Protein AF-A0A2V7KT07-F1 (afdb_monomer)

Secondary structure (DSSP, 8-state):
--EEEESTTTTGGGTPPTT--EEE-S---SSEEEEEETTEEEEEEGGGEEEESSPP-SPPP----EEE-TTT--EEE--TT-SEEE-TTT--EEE-----

pLDDT: mean 92.17, std 5.98, range [61.88, 97.5]

Mean predicted aligned error: 5.35 Å

Solvent-accessible surface area (backbone atoms only — not comparable to full-atom values): 6296 Å² total; per-residue (Å²): 120,30,30,33,26,36,49,64,67,68,30,40,92,78,70,46,53,72,53,44,76,30,45,36,77,49,84,66,55,94,62,34,35,38,27,44,57,95,90,37,82,41,82,40,55,45,90,33,41,48,76,44,68,66,80,87,88,69,88,58,85,72,86,76,60,65,46,66,37,94,87,76,63,52,75,43,77,57,73,87,88,53,63,60,48,67,39,87,85,82,64,52,70,46,76,53,82,84,87,121

Foldseek 3Di:
DWKKAFPACLCVVQPGDHQDIFDFPDDADPFWTWTCRVNDTTTDGPVGMDIDHDDDPDGGDHDFDWDQDPVPRDIDTDGPPDQKDADPPPRDIDGDDPPD

Structure (mmCIF, N/CA/C/O backbone):
data_AF-A0A2V7KT07-F1
#
_entry.id   AF-A0A2V7KT07-F1
#
loop_
_atom_site.group_PDB
_atom_site.id
_atom_site.type_symbol
_atom_site.label_atom_id
_atom_site.label_alt_id
_atom_site.label_comp_id
_atom_site.label_asym_id
_atom_site.label_entity_id
_atom_site.label_seq_id
_atom_site.pdbx_PDB_ins_code
_atom_site.Cartn_x
_atom_site.Cartn_y
_atom_site.Cartn_z
_atom_site.occupancy
_atom_site.B_iso_or_equiv
_atom_site.auth_seq_id
_atom_site.auth_comp_id
_atom_site.auth_asym_id
_atom_site.auth_atom_id
_atom_site.pdbx_PDB_model_num
ATOM 1 N N . MET A 1 1 ? 18.924 1.689 -12.768 1.00 75.19 1 MET A N 1
ATOM 2 C CA . MET A 1 1 ? 17.594 1.094 -12.506 1.00 75.19 1 MET A CA 1
ATOM 3 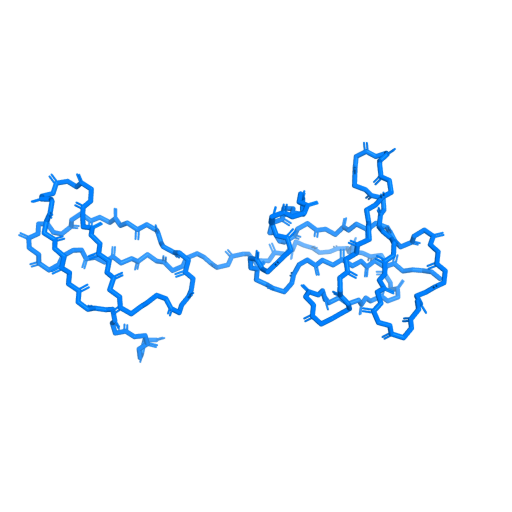C C . MET A 1 1 ? 17.565 0.601 -11.069 1.00 75.19 1 MET A C 1
ATOM 5 O O . MET A 1 1 ? 18.627 0.291 -10.545 1.00 75.19 1 MET A O 1
ATOM 9 N N . GLY A 1 2 ? 16.407 0.656 -10.415 1.00 93.88 2 GLY A N 1
ATOM 10 C CA . GLY A 1 2 ? 16.289 0.545 -8.960 1.00 93.88 2 GLY A CA 1
ATOM 11 C C . GLY A 1 2 ? 15.045 -0.225 -8.535 1.00 93.88 2 GLY A C 1
ATOM 12 O O . GLY A 1 2 ? 14.548 -1.076 -9.267 1.00 93.88 2 GLY A O 1
ATOM 13 N N . TRP A 1 3 ? 14.538 0.092 -7.352 1.00 96.88 3 TRP A N 1
ATOM 14 C CA . TRP A 1 3 ? 13.407 -0.586 -6.732 1.00 96.88 3 TRP A CA 1
ATOM 15 C C . TRP A 1 3 ? 12.356 0.426 -6.315 1.00 96.88 3 TRP A C 1
ATOM 17 O O . TRP A 1 3 ? 12.697 1.518 -5.857 1.00 96.88 3 TRP A O 1
ATOM 27 N N . ALA A 1 4 ? 11.088 0.051 -6.426 1.00 96.81 4 ALA A N 1
ATOM 28 C CA . ALA A 1 4 ? 9.980 0.870 -5.964 1.00 96.81 4 ALA A CA 1
ATOM 29 C C . ALA A 1 4 ? 9.030 0.081 -5.063 1.00 96.81 4 ALA A C 1
ATOM 31 O O . ALA A 1 4 ? 8.851 -1.123 -5.236 1.00 96.81 4 ALA A O 1
ATOM 32 N N . ARG A 1 5 ? 8.403 0.768 -4.112 1.00 96.06 5 ARG A N 1
ATOM 33 C CA . ARG A 1 5 ? 7.309 0.232 -3.292 1.00 96.06 5 ARG A CA 1
ATOM 34 C C . ARG A 1 5 ? 6.163 1.229 -3.210 1.00 96.06 5 ARG A C 1
ATOM 36 O O . ARG A 1 5 ? 6.389 2.426 -3.373 1.00 96.06 5 ARG A O 1
ATOM 43 N N . SER A 1 6 ? 4.965 0.752 -2.882 1.00 95.25 6 SER A N 1
ATOM 44 C CA . SER A 1 6 ? 3.813 1.616 -2.590 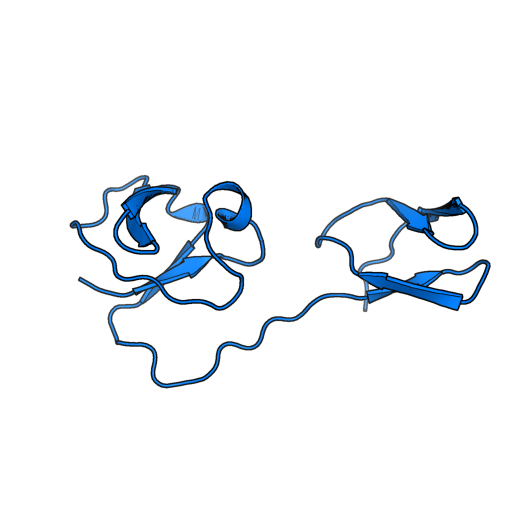1.00 95.25 6 SER A CA 1
ATOM 45 C C . SER A 1 6 ? 4.105 2.572 -1.424 1.00 95.25 6 SER A C 1
ATOM 47 O O . SER A 1 6 ? 4.680 2.163 -0.408 1.00 95.25 6 SER A O 1
ATOM 49 N N . ARG A 1 7 ? 3.674 3.834 -1.536 1.00 92.44 7 ARG A N 1
ATOM 50 C CA . ARG A 1 7 ? 3.547 4.758 -0.398 1.00 92.44 7 ARG A CA 1
ATOM 51 C C . ARG A 1 7 ? 2.237 4.465 0.323 1.00 92.44 7 ARG A C 1
ATOM 53 O O . ARG A 1 7 ? 1.177 4.889 -0.125 1.00 92.44 7 ARG A O 1
ATOM 60 N N . GLY A 1 8 ? 2.318 3.747 1.439 1.00 88.12 8 GLY A N 1
ATOM 61 C CA . GLY A 1 8 ? 1.119 3.269 2.127 1.00 88.12 8 GLY A CA 1
ATOM 62 C C . GLY A 1 8 ? 0.359 2.275 1.247 1.00 88.12 8 GLY A C 1
ATOM 63 O O . GLY A 1 8 ? 0.961 1.343 0.711 1.00 88.12 8 GLY A O 1
ATOM 64 N N . ASP A 1 9 ? -0.939 2.492 1.091 1.00 87.75 9 ASP A N 1
ATOM 65 C CA . ASP A 1 9 ? -1.875 1.678 0.304 1.00 87.75 9 ASP A CA 1
ATOM 66 C C . ASP A 1 9 ? -2.142 2.225 -1.114 1.00 87.75 9 ASP A C 1
ATOM 68 O O . ASP A 1 9 ? -2.852 1.605 -1.905 1.00 87.75 9 ASP A O 1
ATOM 72 N N . ARG A 1 10 ? -1.535 3.363 -1.478 1.00 91.38 10 ARG A N 1
ATOM 73 C CA . ARG A 1 10 ? -1.856 4.109 -2.710 1.00 91.38 10 ARG A CA 1
ATOM 74 C C . ARG A 1 10 ? -1.712 3.313 -4.004 1.00 91.38 10 ARG A C 1
ATOM 76 O O . ARG A 1 10 ? -2.437 3.594 -4.953 1.00 91.38 10 ARG A O 1
ATOM 83 N N . ALA A 1 11 ? -0.787 2.351 -4.047 1.00 93.38 11 ALA A N 1
ATOM 84 C CA . ALA A 1 11 ? -0.541 1.534 -5.232 1.00 93.38 11 ALA A CA 1
ATOM 85 C C . ALA A 1 11 ? -1.151 0.111 -5.164 1.00 93.38 11 ALA A C 1
ATOM 87 O O . ALA A 1 11 ? -0.880 -0.728 -6.029 1.00 93.38 11 ALA A O 1
ATOM 88 N N . GLU A 1 12 ? -1.951 -0.200 -4.135 1.00 91.94 12 GLU A N 1
ATOM 89 C CA . GLU A 1 12 ? -2.547 -1.537 -3.971 1.00 91.94 12 GLU A CA 1
ATOM 90 C C . GLU A 1 12 ? -3.581 -1.860 -5.046 1.00 91.94 12 GLU A C 1
ATOM 92 O O . GLU A 1 12 ? -3.645 -2.995 -5.520 1.00 91.94 12 GLU A O 1
ATOM 97 N N . GLY A 1 13 ? -4.344 -0.857 -5.490 1.00 91.56 13 GLY A N 1
ATOM 98 C CA . GLY A 1 13 ? -5.319 -1.013 -6.573 1.00 91.56 13 GLY A CA 1
ATOM 99 C C . GLY A 1 13 ? -4.688 -1.426 -7.908 1.00 91.56 13 GLY A C 1
ATOM 100 O O . GLY A 1 13 ? -5.370 -1.977 -8.766 1.00 91.56 13 GLY A O 1
ATOM 101 N N . GLN A 1 14 ? -3.383 -1.200 -8.074 1.00 94.31 14 GLN A N 1
ATOM 102 C CA . GLN A 1 14 ? -2.593 -1.606 -9.235 1.00 94.31 14 GLN A CA 1
ATOM 103 C C . GLN A 1 14 ? -1.800 -2.904 -8.986 1.00 94.31 14 GLN A C 1
ATOM 105 O O . GLN A 1 14 ? -1.000 -3.308 -9.826 1.00 94.31 14 GLN A O 1
ATOM 110 N N . GLY A 1 15 ? -2.014 -3.570 -7.845 1.00 93.31 15 GLY A N 1
ATOM 111 C CA . GLY A 1 15 ? -1.449 -4.885 -7.535 1.00 93.31 15 GLY A CA 1
ATOM 112 C C . GLY A 1 15 ? -0.165 -4.881 -6.700 1.00 93.31 15 GLY A C 1
ATOM 113 O O . GLY A 1 15 ? 0.388 -5.956 -6.448 1.00 93.31 15 GLY A O 1
ATOM 114 N N . LEU A 1 16 ? 0.320 -3.722 -6.236 1.00 95.75 16 LEU A N 1
ATOM 115 C CA . LEU A 1 16 ? 1.467 -3.682 -5.325 1.00 95.75 16 LEU A CA 1
ATOM 116 C C . LEU A 1 16 ? 1.036 -4.103 -3.918 1.00 95.75 16 LEU A C 1
ATOM 118 O O . LEU A 1 16 ? 0.095 -3.562 -3.355 1.00 95.75 16 LEU A O 1
ATOM 122 N N . ARG A 1 17 ? 1.773 -5.023 -3.295 1.00 94.31 17 ARG A N 1
ATOM 123 C CA . ARG A 1 17 ? 1.581 -5.386 -1.886 1.00 94.31 17 ARG A CA 1
ATOM 124 C C . ARG A 1 17 ? 2.268 -4.355 -0.988 1.00 94.31 17 ARG A C 1
ATOM 126 O O . ARG A 1 17 ? 3.407 -3.961 -1.259 1.00 94.31 17 ARG A O 1
ATOM 133 N N . ARG A 1 18 ? 1.625 -3.951 0.115 1.00 91.56 18 ARG A N 1
ATOM 134 C CA . ARG A 1 18 ? 2.234 -3.036 1.102 1.00 91.56 18 ARG A CA 1
ATOM 135 C C . ARG A 1 18 ? 3.578 -3.574 1.581 1.00 91.56 18 ARG A C 1
ATOM 137 O O . ARG A 1 18 ? 3.709 -4.745 1.924 1.00 91.56 18 ARG A O 1
ATOM 144 N N . GLY A 1 19 ? 4.583 -2.703 1.604 1.00 93.44 19 GLY A N 1
ATOM 145 C CA . GLY A 1 19 ? 5.935 -3.043 2.057 1.00 93.44 19 GLY A CA 1
ATOM 146 C C . GLY A 1 19 ? 6.759 -3.909 1.095 1.00 93.44 19 GLY A C 1
ATOM 147 O O . GLY A 1 19 ? 7.960 -4.058 1.322 1.00 93.44 19 GLY A O 1
ATOM 148 N N . ALA A 1 20 ? 6.178 -4.437 0.015 1.00 95.88 20 ALA A N 1
ATOM 149 C CA . ALA A 1 20 ? 6.929 -5.167 -1.000 1.00 95.88 20 ALA A CA 1
ATOM 150 C C . ALA A 1 20 ? 7.657 -4.202 -1.943 1.00 95.88 20 ALA A C 1
ATOM 152 O O . ALA A 1 20 ? 7.152 -3.129 -2.278 1.00 95.88 20 ALA A O 1
ATOM 153 N N . TRP A 1 21 ? 8.853 -4.603 -2.370 1.00 96.88 21 TRP A N 1
ATOM 154 C CA . TRP A 1 21 ? 9.665 -3.861 -3.327 1.00 96.88 21 TRP A CA 1
ATOM 155 C C . TRP A 1 21 ? 9.680 -4.580 -4.671 1.00 96.88 21 TRP A C 1
ATOM 157 O O . TRP A 1 21 ? 9.931 -5.782 -4.732 1.00 96.88 21 TRP A O 1
ATOM 167 N N . TYR A 1 22 ? 9.470 -3.813 -5.731 1.00 97.19 22 TYR A N 1
ATOM 168 C CA . TYR A 1 22 ? 9.359 -4.267 -7.110 1.00 97.19 22 TYR A CA 1
ATOM 169 C C . TYR A 1 22 ? 10.472 -3.653 -7.952 1.00 97.19 22 TYR A C 1
ATOM 171 O O . TYR A 1 22 ? 10.916 -2.531 -7.683 1.00 97.19 22 TYR A O 1
ATOM 179 N N . HIS A 1 23 ? 10.947 -4.393 -8.950 1.00 97.38 23 HIS A N 1
ATOM 180 C CA . HIS A 1 23 ? 12.043 -3.944 -9.797 1.00 97.38 23 HIS A CA 1
ATOM 181 C C . HIS A 1 23 ? 11.548 -2.904 -10.804 1.00 97.38 23 HIS A C 1
ATOM 183 O O . HIS A 1 23 ? 10.510 -3.088 -11.435 1.00 97.38 23 HIS A O 1
ATOM 189 N N . VAL A 1 24 ? 12.300 -1.818 -10.968 1.00 97.00 24 VAL A N 1
ATOM 190 C CA . VAL A 1 24 ? 12.043 -0.815 -12.004 1.00 97.00 2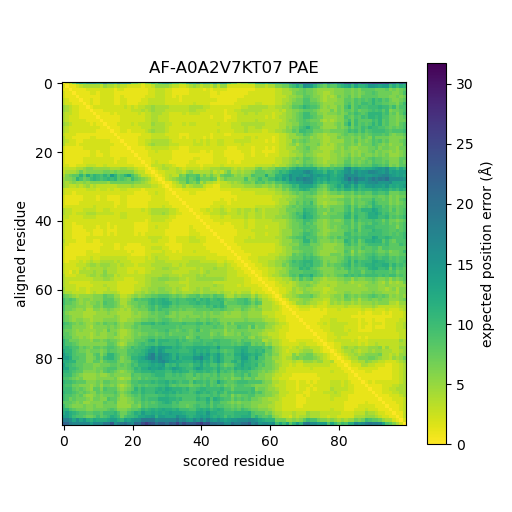4 VAL A CA 1
ATOM 191 C C . VAL A 1 24 ? 12.663 -1.305 -13.310 1.00 97.00 24 VAL A C 1
ATOM 193 O O . VAL A 1 24 ? 13.888 -1.409 -13.401 1.00 97.00 24 VAL A O 1
ATOM 196 N N . VAL A 1 25 ? 11.831 -1.609 -14.305 1.00 95.62 25 VAL A N 1
ATOM 197 C CA . VAL A 1 25 ? 12.270 -2.241 -15.566 1.00 95.62 25 VAL A CA 1
ATOM 198 C C . VAL A 1 25 ? 12.588 -1.249 -16.684 1.00 95.62 25 VAL A C 1
ATOM 200 O O . VAL A 1 25 ? 13.370 -1.562 -17.575 1.00 95.62 25 VAL A O 1
ATOM 203 N N . GLU A 1 26 ? 12.079 -0.022 -16.594 1.00 91.19 26 GLU A N 1
ATOM 204 C CA . GLU A 1 26 ? 12.344 1.049 -17.559 1.00 91.19 26 GLU A CA 1
ATOM 205 C C . GLU A 1 26 ? 12.933 2.286 -16.875 1.00 91.19 26 GLU A C 1
ATOM 207 O O . GLU A 1 26 ? 12.783 2.486 -15.667 1.00 91.19 26 GLU A O 1
ATOM 212 N N . ASN A 1 27 ? 13.584 3.165 -17.643 1.00 86.31 27 ASN A N 1
ATOM 213 C CA . ASN A 1 27 ? 13.977 4.469 -17.114 1.00 86.31 27 ASN A CA 1
ATOM 214 C C . ASN A 1 27 ? 12.718 5.248 -16.691 1.00 86.31 27 ASN A C 1
ATOM 216 O O . ASN A 1 27 ? 11.851 5.480 -17.534 1.00 86.31 27 ASN A O 1
ATOM 220 N N . PRO A 1 28 ? 12.600 5.671 -15.415 1.00 80.75 28 PRO A N 1
ATOM 221 C CA . PRO A 1 28 ? 11.400 6.346 -14.943 1.00 80.75 28 PRO A CA 1
ATOM 222 C C . PRO A 1 28 ? 11.108 7.604 -15.758 1.00 80.75 28 PRO A C 1
ATOM 224 O O . PRO A 1 28 ? 11.963 8.485 -15.883 1.00 80.75 28 PRO A O 1
ATOM 227 N N . SER A 1 29 ? 9.877 7.705 -16.252 1.00 84.31 29 SER A N 1
ATOM 228 C CA . SER A 1 29 ? 9.360 8.940 -16.829 1.00 84.31 29 SER A CA 1
ATOM 229 C C . SER A 1 29 ? 9.197 10.009 -15.735 1.00 84.31 29 SER A C 1
ATOM 231 O O . SER A 1 29 ? 9.379 9.766 -14.532 1.00 84.31 29 SER A O 1
ATOM 233 N N . LYS A 1 30 ? 8.847 11.231 -16.143 1.00 87.06 30 LYS A N 1
ATOM 234 C CA . LYS A 1 30 ? 8.520 12.312 -15.209 1.00 87.06 30 LYS A CA 1
ATOM 235 C C . LYS A 1 30 ? 7.310 11.948 -14.340 1.00 87.06 30 LYS A C 1
ATOM 237 O O . LYS A 1 30 ? 7.343 12.205 -13.138 1.00 87.06 30 LYS A O 1
ATOM 242 N N . ASP A 1 31 ? 6.316 11.284 -14.932 1.00 93.94 31 ASP A N 1
ATOM 243 C CA . ASP A 1 31 ? 4.991 11.109 -14.324 1.00 93.94 31 ASP A CA 1
ATOM 244 C C . ASP A 1 31 ? 4.723 9.686 -13.804 1.00 93.94 31 ASP A C 1
ATOM 246 O O . ASP A 1 31 ? 3.960 9.505 -12.854 1.00 93.94 31 ASP A O 1
ATOM 250 N N . TYR A 1 32 ? 5.378 8.669 -14.373 1.00 95.25 32 TYR A N 1
ATOM 251 C CA . TYR A 1 32 ? 5.166 7.265 -14.012 1.00 95.25 32 TYR A CA 1
ATOM 252 C C . TYR A 1 32 ? 6.461 6.452 -13.975 1.00 95.25 32 TYR A C 1
ATOM 254 O O . TYR A 1 32 ? 7.485 6.826 -14.553 1.00 95.25 32 TYR A O 1
ATOM 262 N N . VAL A 1 33 ? 6.387 5.305 -13.303 1.00 96.44 33 VAL A N 1
ATOM 263 C CA . VAL A 1 33 ? 7.412 4.258 -13.306 1.00 96.44 33 VAL A CA 1
ATOM 264 C C . VAL A 1 33 ? 6.802 2.939 -13.777 1.00 96.44 33 VAL A C 1
ATOM 266 O O . VAL A 1 33 ? 5.630 2.672 -13.508 1.00 96.44 33 VAL A O 1
ATOM 269 N N . VAL A 1 34 ? 7.589 2.132 -14.490 1.00 97.19 34 VAL A N 1
ATOM 270 C CA . VAL A 1 34 ? 7.201 0.779 -14.912 1.00 97.19 34 VAL A CA 1
ATOM 271 C C . VAL A 1 34 ? 7.864 -0.232 -13.989 1.00 97.19 34 VAL A C 1
ATOM 273 O O . VAL A 1 34 ? 9.091 -0.222 -13.833 1.00 97.19 34 VAL A O 1
ATOM 276 N N . LEU A 1 35 ? 7.044 -1.057 -13.342 1.00 97.50 35 LEU A N 1
ATOM 277 C CA . LEU A 1 35 ? 7.471 -2.048 -12.360 1.00 97.50 35 LEU A CA 1
ATOM 278 C C . LEU A 1 35 ? 7.174 -3.456 -12.855 1.00 97.50 35 LEU A C 1
ATOM 280 O O . LEU A 1 35 ? 6.091 -3.699 -13.378 1.00 97.50 35 LEU A O 1
ATOM 284 N N . ASP A 1 36 ? 8.100 -4.380 -12.617 1.00 97.12 36 ASP A N 1
ATOM 285 C CA . ASP A 1 36 ? 7.818 -5.810 -12.723 1.00 97.12 36 ASP A CA 1
ATOM 286 C C . ASP A 1 36 ? 7.051 -6.273 -11.476 1.00 97.12 36 ASP A C 1
ATOM 288 O O . ASP A 1 36 ? 7.609 -6.336 -10.375 1.00 97.12 36 ASP A O 1
ATOM 292 N N . VAL A 1 37 ? 5.765 -6.582 -11.654 1.00 96.44 37 VAL A N 1
ATOM 293 C CA . VAL A 1 37 ? 4.860 -7.123 -10.637 1.00 96.44 37 VAL A CA 1
ATOM 294 C C . VAL A 1 37 ? 4.460 -8.538 -11.052 1.00 96.44 37 VAL A C 1
ATOM 296 O O . VAL A 1 37 ? 3.556 -8.728 -11.858 1.00 96.44 37 VAL A O 1
ATOM 299 N N . HIS A 1 38 ? 5.128 -9.550 -10.490 1.00 92.69 38 HIS A N 1
ATOM 300 C CA . HIS A 1 38 ? 4.923 -10.965 -10.845 1.00 92.69 38 HIS A CA 1
ATOM 301 C C . HIS A 1 38 ? 5.053 -11.251 -12.357 1.00 92.69 38 HIS A C 1
ATOM 303 O O . HIS A 1 38 ? 4.217 -11.949 -12.929 1.00 92.69 38 HIS A O 1
ATOM 309 N N . HIS A 1 39 ? 6.103 -10.733 -12.997 1.00 94.00 39 HIS A N 1
ATOM 310 C CA . HIS A 1 39 ? 6.384 -10.865 -14.434 1.00 94.00 39 HIS A CA 1
ATOM 311 C C . HIS A 1 39 ? 5.409 -10.113 -15.345 1.00 94.00 39 HIS A C 1
ATOM 313 O O . HIS A 1 39 ? 5.336 -10.384 -16.543 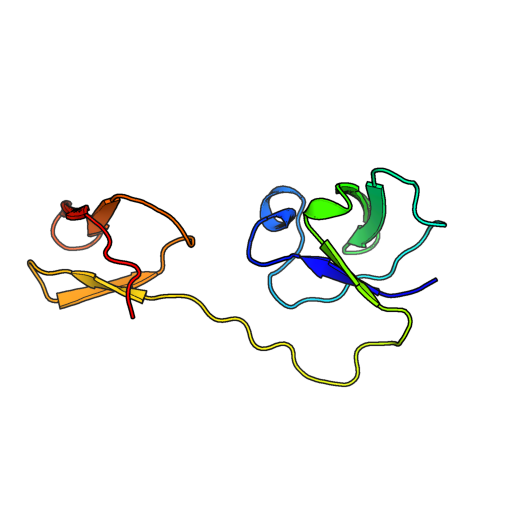1.00 94.00 39 HIS A O 1
ATOM 319 N N . VAL A 1 40 ? 4.671 -9.154 -14.784 1.00 95.25 40 VAL A N 1
ATOM 320 C CA . VAL A 1 40 ? 3.796 -8.245 -15.521 1.00 95.25 40 VAL A CA 1
ATOM 321 C C . VAL A 1 40 ? 4.296 -6.823 -15.323 1.00 95.25 40 VAL A C 1
ATOM 323 O O . VAL A 1 40 ? 4.472 -6.366 -14.195 1.00 95.25 40 VAL A O 1
ATOM 326 N N . GLU A 1 41 ? 4.505 -6.109 -16.424 1.00 96.50 41 GLU A N 1
ATOM 327 C CA . GLU A 1 41 ? 4.891 -4.703 -16.389 1.00 96.50 41 GLU A CA 1
ATOM 328 C C . GLU A 1 41 ? 3.682 -3.822 -16.063 1.00 96.50 41 GLU A C 1
ATOM 330 O O . GLU A 1 41 ? 2.711 -3.750 -16.820 1.00 96.50 41 GLU A O 1
ATOM 335 N N . VAL A 1 42 ? 3.744 -3.127 -14.929 1.00 96.94 42 VAL A N 1
ATOM 336 C CA . VAL A 1 42 ? 2.667 -2.259 -14.445 1.00 96.94 42 VAL A CA 1
ATOM 337 C C . VAL A 1 42 ? 3.155 -0.816 -14.368 1.00 96.94 42 VAL A C 1
ATOM 339 O O . VAL A 1 42 ? 4.192 -0.523 -13.770 1.00 96.94 42 VAL A O 1
ATOM 342 N N . ARG A 1 43 ? 2.388 0.107 -14.962 1.00 96.88 43 ARG A N 1
ATOM 343 C CA . ARG A 1 43 ? 2.637 1.555 -14.886 1.00 96.88 43 ARG A CA 1
ATOM 344 C C . ARG A 1 43 ? 1.993 2.135 -13.635 1.00 96.88 43 ARG A C 1
ATOM 346 O O . ARG A 1 43 ? 0.775 2.075 -13.493 1.00 96.88 43 ARG A O 1
ATOM 353 N N . ILE A 1 44 ? 2.802 2.743 -12.771 1.00 96.81 44 ILE A N 1
ATOM 354 C CA . ILE A 1 44 ? 2.348 3.362 -11.520 1.00 96.81 44 ILE A CA 1
ATOM 355 C C . ILE A 1 44 ? 2.692 4.856 -11.520 1.00 96.81 44 ILE A C 1
ATOM 357 O O . ILE A 1 44 ? 3.828 5.206 -11.869 1.00 96.81 44 ILE A O 1
ATOM 361 N N . PRO A 1 45 ? 1.768 5.752 -11.113 1.00 96.81 45 PRO A N 1
ATOM 362 C CA . PRO A 1 45 ? 2.086 7.158 -10.904 1.00 96.81 45 PRO A CA 1
ATOM 363 C C . PRO A 1 45 ? 3.246 7.319 -9.92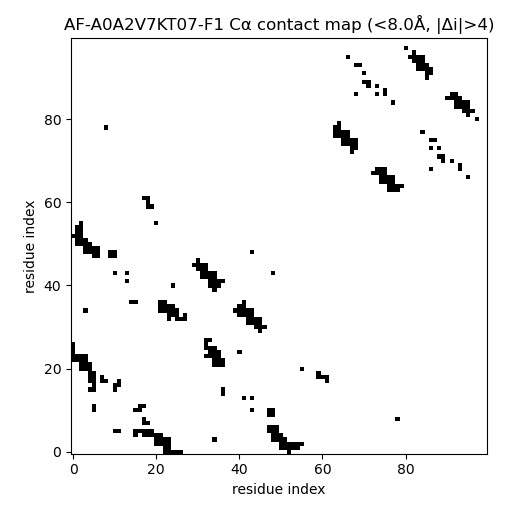1 1.00 96.81 45 PRO A C 1
ATOM 365 O O . PRO A 1 45 ? 3.266 6.733 -8.838 1.00 96.81 45 PRO A O 1
ATOM 368 N N . LYS A 1 46 ? 4.223 8.157 -10.267 1.00 94.62 46 LYS A N 1
ATOM 369 C CA . LYS A 1 46 ? 5.441 8.319 -9.459 1.00 94.62 46 LYS A CA 1
ATOM 370 C C . LYS A 1 46 ? 5.156 8.842 -8.043 1.00 94.62 46 LYS A C 1
ATOM 372 O O . LYS A 1 46 ? 5.913 8.554 -7.120 1.00 94.62 46 LYS A O 1
ATOM 377 N N . GLY A 1 47 ? 4.062 9.590 -7.867 1.00 94.69 47 GLY A N 1
ATOM 378 C CA . GLY A 1 47 ? 3.608 10.111 -6.572 1.00 94.69 47 GLY A CA 1
ATOM 379 C C . GLY A 1 47 ? 3.084 9.047 -5.600 1.00 94.69 47 GLY A C 1
ATOM 380 O O . GLY A 1 47 ? 3.064 9.295 -4.393 1.00 94.69 47 GLY A O 1
ATOM 381 N N . ASP A 1 48 ? 2.729 7.861 -6.097 1.00 96.12 48 ASP A N 1
ATOM 382 C CA . ASP A 1 48 ? 2.164 6.769 -5.294 1.00 96.12 48 ASP A CA 1
ATOM 383 C C . ASP A 1 48 ? 3.222 5.766 -4.833 1.00 96.12 48 ASP A C 1
ATOM 385 O O . ASP A 1 48 ? 2.929 4.853 -4.061 1.00 96.12 48 ASP A O 1
ATOM 389 N N . VAL A 1 49 ? 4.475 5.952 -5.258 1.00 95.62 49 VAL A N 1
ATOM 390 C CA . VAL A 1 49 ? 5.586 5.058 -4.933 1.00 95.62 49 VAL A CA 1
ATOM 391 C C . VAL A 1 49 ? 6.775 5.790 -4.323 1.00 95.62 49 VAL A C 1
ATOM 393 O O . VAL A 1 49 ? 7.034 6.976 -4.544 1.00 95.62 49 VAL A O 1
ATOM 396 N N . GLU A 1 50 ? 7.516 5.060 -3.505 1.00 95.06 50 GLU A N 1
ATOM 397 C CA . GLU A 1 50 ? 8.855 5.417 -3.066 1.00 95.06 50 GLU A CA 1
ATOM 398 C C . GLU A 1 50 ? 9.855 4.652 -3.931 1.00 95.06 50 GLU A C 1
ATOM 400 O O . GLU A 1 50 ? 9.725 3.439 -4.079 1.00 95.06 50 GLU A O 1
ATOM 405 N N . ILE A 1 51 ? 10.839 5.352 -4.500 1.00 94.38 51 ILE A N 1
ATOM 406 C CA . ILE A 1 51 ? 11.862 4.773 -5.378 1.00 94.38 51 ILE A CA 1
ATOM 407 C C . ILE A 1 51 ? 13.218 4.884 -4.688 1.00 94.38 51 ILE A C 1
ATOM 409 O O . ILE A 1 51 ? 13.566 5.948 -4.177 1.00 94.38 51 ILE A O 1
ATOM 413 N N . ARG A 1 52 ? 14.005 3.810 -4.736 1.00 94.06 52 ARG A N 1
ATOM 414 C CA . ARG A 1 52 ? 15.413 3.804 -4.330 1.00 94.06 52 ARG A CA 1
ATOM 415 C C . ARG A 1 52 ? 16.289 3.127 -5.371 1.00 94.06 52 ARG A C 1
ATOM 417 O O . ARG A 1 52 ? 15.824 2.291 -6.141 1.00 94.06 52 ARG A O 1
ATOM 424 N N . THR A 1 53 ? 17.571 3.464 -5.367 1.00 93.81 53 THR A N 1
ATOM 425 C CA . THR A 1 53 ? 18.542 2.886 -6.305 1.00 9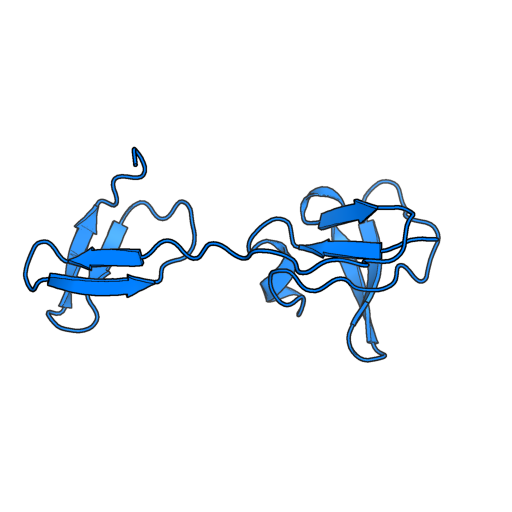3.81 53 THR A CA 1
ATOM 426 C C . THR A 1 53 ? 19.014 1.507 -5.850 1.00 93.81 53 THR A C 1
ATOM 428 O O . THR A 1 53 ? 19.132 0.595 -6.662 1.00 93.81 53 THR A O 1
ATOM 431 N N . GLU A 1 54 ? 19.258 1.337 -4.551 1.00 94.00 54 GLU A N 1
ATOM 432 C CA . GLU A 1 54 ? 19.824 0.106 -3.999 1.00 94.00 54 GLU A CA 1
ATOM 433 C C . GLU A 1 54 ? 18.786 -0.998 -3.807 1.00 94.00 54 GLU A C 1
ATOM 435 O O . GLU A 1 54 ? 17.605 -0.745 -3.545 1.00 94.00 54 GLU A O 1
ATOM 440 N N . ARG A 1 55 ? 19.251 -2.248 -3.891 1.00 92.44 55 ARG A N 1
ATOM 441 C CA . ARG A 1 55 ? 18.406 -3.408 -3.632 1.00 9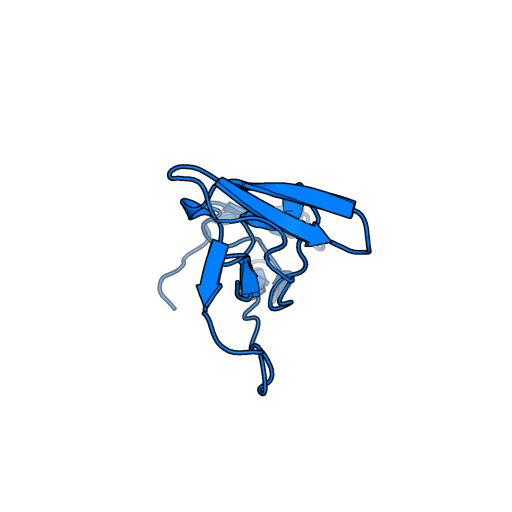2.44 55 ARG A CA 1
ATOM 442 C C . ARG A 1 55 ? 17.977 -3.441 -2.159 1.00 92.44 55 ARG A C 1
ATOM 444 O O . ARG A 1 55 ? 18.829 -3.348 -1.279 1.00 92.44 55 ARG A O 1
ATOM 451 N N . PRO A 1 56 ? 16.680 -3.656 -1.879 1.00 93.69 56 PRO A N 1
ATOM 452 C CA . PRO A 1 56 ? 16.192 -3.993 -0.551 1.00 93.69 56 PRO A CA 1
ATOM 453 C C . PRO A 1 56 ? 17.012 -5.091 0.123 1.00 93.69 56 PRO A C 1
ATOM 455 O O . PRO A 1 56 ? 17.065 -6.212 -0.377 1.00 93.69 56 PRO A O 1
ATOM 458 N N . ASN A 1 57 ? 17.604 -4.778 1.275 1.00 95.00 57 ASN A N 1
ATOM 459 C CA . ASN A 1 57 ? 18.338 -5.729 2.117 1.00 95.00 57 ASN A CA 1
ATOM 460 C C . ASN A 1 57 ? 17.773 -5.830 3.547 1.00 95.00 57 ASN A C 1
ATOM 462 O O . ASN A 1 57 ? 18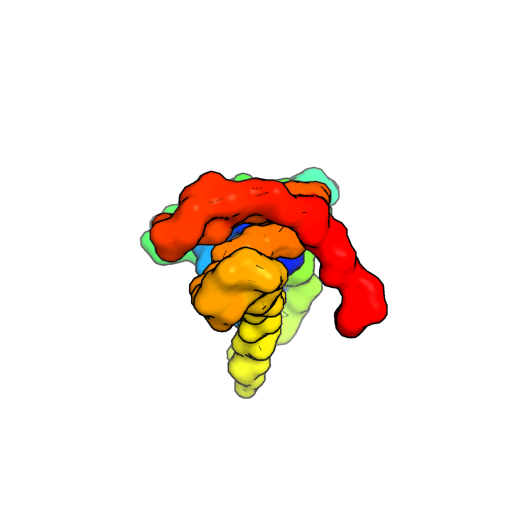.336 -6.524 4.386 1.00 95.00 57 ASN A O 1
ATOM 466 N N . ALA A 1 58 ? 16.654 -5.156 3.818 1.00 93.94 58 ALA A N 1
ATOM 467 C CA . ALA A 1 58 ? 15.988 -5.137 5.111 1.00 93.94 58 ALA A CA 1
ATOM 468 C C . ALA A 1 58 ? 14.478 -5.331 4.945 1.00 93.94 58 ALA A C 1
ATOM 470 O O . ALA A 1 58 ? 13.902 -5.039 3.890 1.00 93.94 58 ALA A O 1
ATOM 471 N N . TRP A 1 59 ? 13.844 -5.797 6.018 1.00 93.69 59 TRP A N 1
ATOM 472 C CA . TRP A 1 59 ? 12.395 -5.929 6.105 1.00 93.69 59 TRP A CA 1
ATOM 473 C C . TRP A 1 59 ? 11.730 -4.554 6.051 1.00 93.69 59 TRP A C 1
ATOM 475 O O . TRP A 1 59 ? 12.186 -3.604 6.687 1.00 93.69 59 TRP A O 1
ATOM 485 N N . SER A 1 60 ? 10.624 -4.452 5.314 1.00 91.50 60 SER A N 1
ATOM 486 C CA . SER A 1 60 ? 9.769 -3.268 5.378 1.00 91.50 60 SER A CA 1
ATOM 487 C C . SER A 1 60 ? 8.744 -3.454 6.488 1.00 91.50 60 SER A C 1
ATOM 489 O O . SER A 1 60 ? 8.013 -4.441 6.493 1.00 91.50 60 SER A O 1
ATOM 491 N N . VAL A 1 61 ? 8.662 -2.494 7.406 1.00 90.19 61 VAL A N 1
ATOM 492 C CA . VAL A 1 61 ? 7.598 -2.459 8.414 1.00 90.19 61 VAL A CA 1
ATOM 493 C C . VAL A 1 61 ? 6.345 -1.866 7.777 1.00 90.19 61 VAL A C 1
ATOM 495 O O . VAL A 1 61 ? 6.379 -0.746 7.264 1.00 90.19 61 VAL A O 1
ATOM 498 N N . VAL A 1 62 ? 5.245 -2.613 7.818 1.00 88.25 62 VAL A N 1
ATOM 499 C CA . VAL A 1 62 ? 3.914 -2.139 7.430 1.00 88.25 62 VAL A CA 1
ATOM 500 C C . VAL A 1 62 ? 3.130 -1.890 8.710 1.00 88.25 62 VAL A C 1
ATOM 502 O O . VAL A 1 62 ? 2.976 -2.794 9.526 1.00 88.25 62 VAL A O 1
ATOM 505 N N . ARG A 1 63 ? 2.681 -0.649 8.914 1.00 81.81 63 ARG A N 1
ATOM 506 C CA . ARG A 1 63 ? 1.788 -0.302 10.022 1.00 81.81 63 ARG A CA 1
ATOM 507 C C . ARG A 1 63 ? 0.358 -0.292 9.504 1.00 81.81 63 ARG A C 1
ATOM 509 O O . ARG A 1 63 ? 0.047 0.449 8.575 1.00 81.81 63 ARG A O 1
ATOM 516 N N . GLU A 1 64 ? -0.485 -1.112 10.114 1.00 81.06 64 GLU A N 1
ATOM 517 C CA . GLU A 1 64 ? -1.921 -1.141 9.861 1.00 81.06 64 GLU A CA 1
ATOM 518 C C . GLU A 1 64 ? -2.637 -0.612 11.106 1.00 81.06 64 GLU A C 1
ATOM 520 O O . GLU A 1 64 ? -2.638 -1.290 12.140 1.00 81.06 64 GLU A O 1
ATOM 525 N N . PRO A 1 65 ? -3.182 0.618 11.058 1.00 82.00 65 PRO A N 1
ATOM 526 C CA . PRO A 1 65 ? -3.904 1.167 12.190 1.00 82.00 65 PRO A CA 1
ATOM 527 C C . PRO A 1 65 ? -5.142 0.309 12.449 1.00 82.00 65 PRO A C 1
ATOM 529 O O . PRO A 1 65 ? -5.916 -0.002 11.539 1.00 82.00 65 PRO A O 1
ATOM 532 N N . 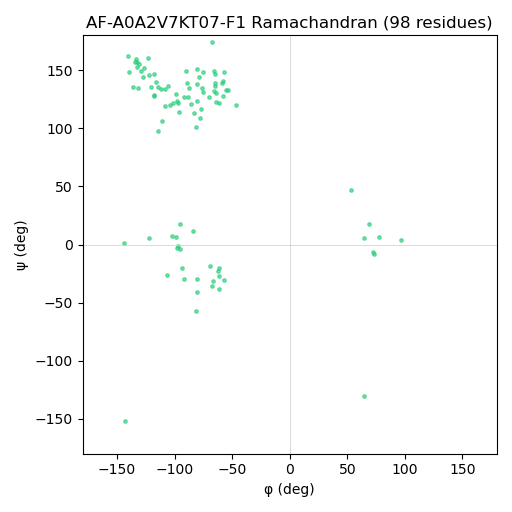HIS A 1 66 ? -5.321 -0.078 13.708 1.00 88.00 66 HIS A N 1
ATOM 533 C CA . HIS A 1 66 ? -6.536 -0.735 14.152 1.00 88.00 66 HIS A CA 1
ATOM 534 C C . HIS A 1 66 ? -7.358 0.250 14.970 1.00 88.00 66 HIS A C 1
ATOM 536 O O . HIS A 1 66 ? -6.842 0.958 15.829 1.00 88.00 66 HIS A O 1
ATOM 542 N N . LEU A 1 67 ? -8.656 0.268 14.709 1.00 91.31 67 LEU A N 1
ATOM 543 C CA . LEU A 1 67 ? -9.628 0.947 15.539 1.00 91.31 67 LEU A CA 1
ATOM 544 C C . LEU A 1 67 ? -10.149 -0.003 16.602 1.00 91.31 67 LEU A C 1
ATOM 546 O O . LEU A 1 67 ? -10.297 -1.205 16.369 1.00 91.31 67 LEU A O 1
ATOM 550 N N . VAL A 1 68 ? -10.505 0.569 17.745 1.00 94.25 68 VAL A N 1
ATOM 551 C CA . VAL A 1 68 ? -11.250 -0.113 18.799 1.00 94.25 68 VAL A CA 1
ATOM 552 C C . VAL A 1 68 ? -12.661 0.456 18.809 1.00 94.25 68 VAL A C 1
ATOM 554 O O . VAL A 1 68 ? -12.853 1.656 18.989 1.00 94.25 68 VAL A O 1
ATOM 557 N N . CYS A 1 69 ? -13.666 -0.391 18.579 1.00 95.62 69 CYS A N 1
ATOM 558 C CA . CYS A 1 69 ? -15.052 0.056 18.511 1.00 95.62 69 CYS A CA 1
ATOM 559 C C . CYS A 1 69 ? -15.520 0.621 19.869 1.00 95.62 69 CYS A C 1
ATOM 561 O O . CYS A 1 69 ? -15.573 -0.146 20.834 1.00 95.62 69 CYS A O 1
ATOM 563 N N . PRO A 1 70 ? -15.994 1.882 19.947 1.00 96.12 70 PRO A N 1
ATOM 564 C CA . PRO A 1 70 ? -16.497 2.462 21.199 1.00 96.12 70 PRO A CA 1
ATOM 565 C C . PRO A 1 70 ? -17.715 1.733 21.779 1.00 96.12 70 PRO A C 1
ATOM 567 O O . PRO A 1 70 ? -18.017 1.846 22.959 1.00 96.12 70 PRO A O 1
ATOM 570 N N . GLY A 1 71 ? -18.456 1.005 20.939 1.00 96.56 71 GLY A N 1
ATOM 571 C CA . GLY A 1 71 ? -19.689 0.343 21.344 1.00 96.56 71 GLY A CA 1
ATOM 572 C C . GLY A 1 71 ? -19.533 -1.100 21.828 1.00 96.56 71 GLY A C 1
ATOM 573 O O . GLY A 1 71 ? -20.384 -1.564 22.585 1.00 96.56 71 GLY A O 1
ATOM 574 N N . CYS A 1 72 ? -18.540 -1.838 21.327 1.00 97.12 72 CYS A N 1
ATOM 575 C CA . CYS A 1 72 ? -18.385 -3.276 21.607 1.00 97.12 72 CYS A CA 1
ATOM 576 C C . CYS A 1 72 ? -16.929 -3.747 21.744 1.00 97.12 72 CYS A C 1
ATOM 578 O O . CYS A 1 72 ? -16.696 -4.933 21.933 1.00 97.12 72 CYS A O 1
ATOM 580 N N . HIS A 1 73 ? -15.953 -2.841 21.630 1.00 96.31 73 HIS A N 1
ATOM 581 C CA . HIS A 1 73 ? -14.518 -3.079 21.828 1.00 96.31 73 HIS A CA 1
ATOM 582 C C . HIS A 1 73 ? -13.877 -4.040 20.813 1.00 96.31 73 HIS A C 1
ATOM 584 O O . HIS A 1 73 ? -12.686 -4.338 20.904 1.00 96.31 73 HIS A O 1
ATOM 590 N N . ALA A 1 74 ? -14.635 -4.467 19.800 1.00 96.19 74 ALA A N 1
ATOM 591 C CA . ALA A 1 74 ? -14.105 -5.183 18.654 1.00 96.19 74 ALA A CA 1
ATOM 592 C C . ALA A 1 74 ? -13.027 -4.355 17.946 1.00 96.19 74 ALA A C 1
ATOM 594 O O . ALA A 1 74 ? -13.158 -3.134 17.796 1.00 96.19 74 ALA A O 1
ATOM 595 N N . ARG A 1 75 ? -11.976 -5.041 17.495 1.00 94.81 75 ARG A N 1
ATOM 596 C CA . ARG A 1 75 ? -10.905 -4.442 16.702 1.00 94.81 75 ARG A CA 1
ATOM 597 C C . ARG A 1 75 ? -11.252 -4.523 15.225 1.00 94.81 75 ARG A C 1
ATOM 599 O O . ARG A 1 75 ? -11.739 -5.549 14.762 1.00 94.81 75 ARG A O 1
ATOM 606 N N . ALA A 1 76 ? -10.967 -3.457 14.493 1.00 90.56 76 ALA A N 1
ATOM 607 C CA . ALA A 1 76 ? -11.091 -3.429 13.043 1.00 90.56 76 ALA A CA 1
ATOM 608 C C . ALA A 1 76 ? -9.869 -2.740 12.445 1.00 90.56 76 ALA A C 1
ATOM 610 O O . ALA A 1 76 ? -9.453 -1.698 12.940 1.00 90.56 76 ALA A O 1
ATOM 611 N N . VAL A 1 77 ? -9.304 -3.305 11.383 1.00 88.06 77 VAL A N 1
ATOM 612 C CA . VAL A 1 77 ? -8.275 -2.630 10.585 1.00 88.06 77 VAL A CA 1
ATOM 613 C C . VAL A 1 77 ? -8.981 -1.809 9.517 1.00 88.06 77 VAL A C 1
ATOM 615 O O . VAL A 1 77 ? -9.924 -2.297 8.892 1.00 88.06 77 VAL A O 1
ATOM 618 N N . ILE A 1 78 ? -8.549 -0.565 9.320 1.00 82.38 78 ILE A N 1
ATOM 619 C CA . ILE A 1 78 ? -9.097 0.306 8.277 1.00 82.38 78 ILE A CA 1
ATOM 620 C C . ILE A 1 78 ? -7.978 0.959 7.456 1.00 82.38 78 ILE A C 1
ATOM 622 O O . ILE A 1 78 ? -6.869 1.135 7.970 1.00 82.38 78 ILE A O 1
ATOM 626 N N . PRO A 1 79 ? -8.262 1.361 6.203 1.00 77.25 79 PRO A N 1
ATOM 627 C CA . PRO A 1 79 ? -7.380 2.247 5.453 1.00 77.25 79 PRO A CA 1
ATOM 628 C C . PRO A 1 79 ? -7.136 3.558 6.207 1.00 77.25 79 PRO A C 1
ATOM 630 O O . PRO A 1 79 ? -8.012 4.057 6.922 1.00 77.25 79 PRO A O 1
ATOM 633 N N . GLU A 1 80 ? -5.949 4.128 6.030 1.00 78.19 80 GLU A N 1
ATOM 634 C CA . GLU A 1 80 ? -5.579 5.387 6.672 1.00 78.19 80 GLU A CA 1
ATOM 635 C C . GLU A 1 80 ? -6.447 6.548 6.155 1.00 78.19 80 GLU A C 1
ATOM 637 O O . GLU A 1 80 ? -6.874 6.575 5.001 1.00 78.19 80 GLU A O 1
ATOM 642 N N . GLY A 1 81 ? -6.741 7.524 7.016 1.00 79.31 81 GLY A N 1
ATOM 643 C CA . GLY A 1 81 ? -7.440 8.750 6.619 1.00 79.31 81 GLY A CA 1
ATOM 644 C C . GLY A 1 81 ? -8.957 8.629 6.428 1.00 79.31 81 GLY A C 1
ATOM 645 O O . GLY A 1 81 ? -9.595 9.608 6.027 1.00 79.31 81 GLY A O 1
ATOM 646 N N . GLN A 1 82 ? -9.582 7.487 6.740 1.00 84.44 82 GLN A N 1
ATOM 647 C CA . GLN A 1 82 ? -11.047 7.424 6.776 1.00 84.44 82 GLN A CA 1
ATOM 648 C C . GLN A 1 82 ? -11.617 8.318 7.880 1.00 84.44 82 GLN A C 1
ATOM 650 O O . GLN A 1 82 ? -11.137 8.313 9.007 1.00 84.44 82 GLN A O 1
ATOM 655 N N . LYS A 1 83 ? -12.687 9.059 7.574 1.00 90.69 83 LYS A N 1
ATOM 656 C CA . LYS A 1 83 ? -13.349 9.950 8.545 1.00 90.69 83 LYS A CA 1
ATOM 657 C C . LYS A 1 83 ? -14.303 9.219 9.489 1.00 90.69 83 LYS A C 1
ATOM 659 O O . LYS A 1 83 ? -14.515 9.674 10.605 1.00 90.69 83 LYS A O 1
ATOM 664 N N . ASN A 1 84 ? -14.902 8.120 9.030 1.00 93.75 84 ASN A N 1
ATOM 665 C CA . ASN A 1 84 ? -15.860 7.311 9.782 1.00 93.75 84 ASN A CA 1
ATOM 666 C C . ASN A 1 84 ? -15.594 5.830 9.520 1.00 93.75 84 ASN A C 1
ATOM 668 O O . ASN A 1 84 ? -15.228 5.477 8.402 1.00 93.75 84 ASN A O 1
ATOM 672 N N . ALA A 1 85 ? -15.858 4.979 10.508 1.00 93.69 85 ALA A N 1
ATOM 673 C CA . ALA A 1 85 ? -15.738 3.532 10.387 1.00 93.69 85 ALA A CA 1
ATOM 674 C C . ALA A 1 85 ? -16.987 2.829 10.930 1.00 93.69 85 ALA A C 1
ATOM 676 O O . ALA A 1 85 ? -17.482 3.157 12.012 1.00 93.69 85 ALA A O 1
ATOM 677 N N . LYS A 1 86 ? -17.489 1.841 10.179 1.00 95.12 86 LYS A N 1
ATOM 678 C CA . LYS A 1 86 ? -18.569 0.947 10.612 1.00 95.12 86 LYS A CA 1
ATOM 679 C C . LYS A 1 86 ? -17.968 -0.298 11.259 1.00 95.12 86 LYS A C 1
ATOM 681 O O . LYS A 1 86 ? -17.145 -0.977 10.655 1.00 95.12 86 LYS A O 1
ATOM 686 N N . CYS A 1 87 ? -18.404 -0.619 12.472 1.00 95.56 87 CYS A N 1
ATOM 687 C CA . CYS A 1 87 ? -18.012 -1.843 13.157 1.00 95.56 87 CYS A CA 1
ATOM 688 C C . CYS A 1 87 ? -18.648 -3.066 12.481 1.00 95.56 87 CYS A C 1
ATOM 690 O O . CYS A 1 87 ? -19.870 -3.116 12.331 1.00 95.56 87 CYS A O 1
ATOM 692 N N . GLY A 1 88 ? -17.827 -4.058 12.122 1.00 94.88 88 GLY A N 1
ATOM 693 C CA . GLY A 1 88 ? -18.295 -5.328 11.557 1.00 94.88 88 GLY A CA 1
ATOM 694 C C . GLY A 1 88 ? -19.104 -6.180 12.539 1.00 94.88 88 GLY A C 1
ATOM 695 O O . GLY A 1 88 ? -20.038 -6.847 12.116 1.00 94.88 88 GLY A O 1
ATOM 696 N N . GLU A 1 89 ? -18.803 -6.091 13.840 1.00 95.94 89 GLU A N 1
ATOM 697 C CA . GLU A 1 89 ? -19.453 -6.903 14.880 1.00 95.94 89 GLU A CA 1
ATOM 698 C C . GLU A 1 89 ? -20.816 -6.335 15.303 1.00 95.94 89 GLU A C 1
ATOM 700 O O . GLU A 1 89 ? -21.842 -7.000 15.211 1.00 95.94 89 GLU A O 1
ATOM 705 N N . CYS A 1 90 ? -20.863 -5.076 15.755 1.00 96.94 90 CYS A N 1
ATOM 706 C CA . CYS A 1 90 ? -22.104 -4.478 16.273 1.00 96.94 90 CYS A CA 1
ATOM 707 C C . CYS A 1 90 ? -22.864 -3.604 15.262 1.00 96.94 90 CYS A C 1
ATOM 709 O O . CYS A 1 90 ? -23.896 -3.030 15.605 1.00 96.94 90 CYS A O 1
ATOM 711 N N . GLY A 1 91 ? -22.330 -3.416 14.053 1.00 96.38 91 GLY A N 1
ATOM 712 C CA . GLY A 1 91 ? -22.963 -2.653 12.972 1.00 96.38 91 GLY A CA 1
ATOM 713 C C . GLY A 1 91 ? -22.997 -1.126 13.136 1.00 96.38 91 GLY A C 1
ATOM 714 O O . GLY A 1 91 ? -23.399 -0.439 12.196 1.00 96.38 91 GLY A O 1
ATOM 715 N N . ARG A 1 92 ? -22.580 -0.576 14.285 1.00 96.75 92 ARG A N 1
ATOM 716 C CA . ARG A 1 92 ? -22.569 0.875 14.560 1.00 96.75 92 ARG A CA 1
ATOM 717 C C . ARG A 1 92 ? -21.423 1.594 13.843 1.00 96.75 92 ARG A C 1
ATOM 719 O O . ARG A 1 92 ? -20.340 1.030 13.693 1.00 96.75 92 ARG A O 1
ATOM 726 N N . THR A 1 93 ? -21.649 2.853 13.470 1.00 96.94 93 THR A N 1
ATOM 727 C CA . THR A 1 93 ? -20.668 3.719 12.795 1.00 96.94 93 THR A CA 1
ATOM 728 C C . THR A 1 93 ? -20.234 4.854 13.716 1.00 96.94 93 THR A C 1
ATOM 730 O O . THR A 1 93 ? -21.084 5.506 14.317 1.00 96.94 93 THR A O 1
ATOM 733 N N . PHE A 1 94 ? -18.927 5.102 13.803 1.00 95.50 94 PHE A N 1
ATOM 734 C CA . PHE A 1 94 ? -18.335 6.167 14.619 1.00 95.50 94 PHE A CA 1
ATOM 735 C C . PHE A 1 94 ? -17.302 6.968 13.806 1.00 95.50 94 PHE A C 1
ATOM 737 O O . PHE A 1 94 ? -16.717 6.406 12.872 1.00 95.50 94 PHE A O 1
ATOM 744 N N . PRO A 1 95 ? -17.061 8.254 14.133 1.00 95.38 95 PRO A N 1
ATOM 745 C CA . PRO A 1 95 ? -15.956 9.014 13.556 1.00 95.38 95 PRO A CA 1
ATOM 746 C C . PRO A 1 95 ? -14.607 8.439 13.999 1.00 95.38 95 PRO A C 1
ATOM 748 O O . PRO A 1 95 ? -14.487 7.895 15.098 1.00 95.38 95 PRO A O 1
ATOM 751 N N . VAL A 1 96 ? -13.597 8.567 13.142 1.00 93.12 96 VAL A N 1
ATOM 752 C CA . VAL A 1 96 ? -12.228 8.126 13.431 1.00 93.12 96 VAL A CA 1
ATOM 753 C C . VAL A 1 96 ? -11.398 9.320 13.888 1.00 93.12 96 VAL A C 1
ATOM 755 O O . VAL A 1 96 ? -11.290 10.308 13.161 1.00 93.12 96 VAL A O 1
ATOM 758 N N . ASP A 1 97 ? -10.809 9.220 15.079 1.00 90.12 97 ASP A N 1
ATOM 759 C CA . ASP A 1 97 ? -9.828 10.185 15.574 1.00 90.12 97 ASP A CA 1
ATOM 760 C C . ASP A 1 97 ? -8.411 9.665 15.291 1.00 90.12 97 ASP A C 1
ATOM 762 O O . ASP A 1 97 ? -8.009 8.631 15.815 1.00 90.12 97 ASP A O 1
ATOM 766 N N . TRP A 1 98 ? -7.677 10.368 14.428 1.00 86.38 98 TRP A N 1
ATOM 767 C CA . TRP A 1 98 ? -6.331 9.998 13.965 1.00 86.38 98 TRP A CA 1
ATOM 768 C C . TRP A 1 98 ? -5.207 10.670 14.770 1.00 86.38 98 TRP A C 1
ATOM 770 O O . TRP A 1 98 ? -4.088 10.791 14.281 1.00 86.38 98 TRP A O 1
ATOM 780 N N . LYS A 1 99 ? -5.502 11.185 15.967 1.00 82.56 99 LYS A N 1
ATOM 781 C CA . LYS A 1 99 ? -4.556 11.968 16.782 1.00 82.56 99 LYS A CA 1
ATOM 782 C C . LYS A 1 99 ? -3.596 11.144 17.658 1.00 82.56 99 LYS A C 1
ATOM 784 O O . LYS A 1 99 ? -2.956 11.740 18.520 1.00 82.56 99 LYS A O 1
ATOM 789 N N . ASP A 1 100 ? -3.508 9.832 17.456 1.00 61.88 100 ASP A N 1
ATOM 790 C CA . ASP A 1 100 ? -2.667 8.920 18.257 1.00 61.88 100 ASP A CA 1
ATOM 791 C C . ASP A 1 100 ? -1.265 8.706 17.652 1.00 61.88 100 ASP A C 1
ATOM 793 O O . ASP A 1 100 ? -1.156 8.638 16.403 1.00 61.88 100 ASP A O 1
#

Sequence (100 aa):
MGWARSRGDRAEGQGLRRGAWYHVVENPSKDYVVLDVHHVEVRIPKGDVEIRTERPNAWSVVREPHLVCPGCHARAVIPEGQKNAKCGECGRTFPVDWKD

Nearest PDB structures (foldseek):
  2dnu-assembly1_A  TM=6.477E-01  e=3.224E-01  Homo sapiens
  1neg-assembly1_A  TM=5.990E-01  e=2.566E-01  Gallus gallus
  4lnp-assembly1_A  TM=6.679E-01  e=7.586E-01  Homo sapiens
  6cpk-assembly1_A  TM=5.901E-01  e=5.387E-01  Homo sapiens
  2dmo-assembly1_A  TM=6.440E-01  e=9.531E-01  Homo sapiens

Radius of gyration: 17.12 Å; Cα contacts (8 Å, |Δi|>4): 176; chains: 1; bounding box: 43×23×39 Å